Protein AF-A0A9W8NLD2-F1 (afdb_monomer)

InterPro domains:
  IPR036514 SGNH hydrolase superfamily [G3DSA:3.40.50.1110] (2-144)
  IPR037459 Rhamnogalacturonan acetylesterase RhgT-like [PTHR43695] (12-139)

Organism: NCBI:txid114810

pLDDT: mean 93.48, std 9.09, range [48.69, 98.75]

Solvent-accessible surface area (backbone atoms only — not comparable to full-atom values): 8832 Å² total; per-residue (Å²): 131,59,51,77,49,70,58,98,88,40,82,43,73,48,64,49,71,39,55,53,52,42,53,53,46,50,59,41,44,76,72,75,45,73,42,75,36,60,23,62,69,62,54,56,42,27,77,86,71,53,66,59,85,77,85,55,76,58,39,38,33,27,35,50,29,22,54,76,61,52,18,67,88,60,41,24,28,50,28,46,23,25,58,35,28,48,45,25,43,56,63,60,28,40,72,55,49,58,70,29,33,81,84,44,60,72,55,56,36,75,69,47,44,52,50,44,52,51,15,41,51,45,39,29,50,65,48,86,40,76,64,27,73,69,50,84,73,51,62,67,69,43,37,75,43,61,48,38,69,78,81,80,73,44,98,81,62,52,83

Nearest PDB structures (foldseek):
  1pp4-assembly2_B  TM=9.366E-01  e=3.241E-10  Aspergillus aculeatus
  3c1u-assembly1_A  TM=9.560E-01  e=1.187E-09  Aspergillus aculeatus
  4o8v-assembly2_B  TM=5.727E-01  e=4.075E-01  Pseudomonas putida KT2440
  4o8v-assembly1_A  TM=5.733E-01  e=4.865E-01  Pseudomonas putida KT2440

Structure (mmCIF, N/CA/C/O backbone):
data_AF-A0A9W8NLD2-F1
#
_entry.id   AF-A0A9W8NLD2-F1
#
loop_
_atom_site.group_PDB
_atom_site.id
_atom_site.type_symbol
_atom_site.label_atom_id
_atom_site.label_alt_id
_atom_site.label_comp_id
_atom_site.label_asym_id
_atom_site.label_entity_id
_atom_site.label_seq_id
_atom_site.pdbx_PDB_ins_code
_atom_site.Cartn_x
_atom_site.Cartn_y
_atom_site.Cartn_z
_atom_site.occupancy
_atom_site.B_iso_or_equiv
_atom_site.auth_seq_id
_atom_site.auth_comp_id
_atom_site.auth_asym_id
_atom_site.auth_atom_id
_atom_site.pdbx_PDB_model_num
ATOM 1 N N . MET A 1 1 ? 15.316 3.999 -19.038 1.00 55.09 1 MET A N 1
ATOM 2 C CA . MET A 1 1 ? 16.684 4.548 -18.967 1.00 55.09 1 MET A CA 1
ATOM 3 C C . MET A 1 1 ? 17.116 4.468 -17.512 1.00 55.09 1 MET A C 1
ATOM 5 O O . MET A 1 1 ? 16.317 4.847 -16.665 1.00 55.09 1 MET A O 1
ATOM 9 N N . GLY A 1 2 ? 18.265 3.858 -17.219 1.00 78.88 2 GLY A N 1
ATOM 10 C CA . GLY A 1 2 ? 18.813 3.767 -15.861 1.00 78.88 2 GLY A CA 1
ATOM 11 C C . GLY A 1 2 ? 19.951 4.764 -15.667 1.00 78.88 2 GLY A C 1
ATOM 12 O O . GLY A 1 2 ? 20.557 5.192 -16.650 1.00 78.88 2 GLY A O 1
ATOM 13 N N . ILE A 1 3 ? 20.233 5.122 -14.419 1.00 87.88 3 ILE A N 1
ATOM 14 C CA . ILE A 1 3 ? 21.411 5.910 -14.048 1.00 87.88 3 ILE A CA 1
ATOM 15 C C . ILE A 1 3 ? 22.557 4.930 -13.804 1.00 87.88 3 ILE A C 1
ATOM 17 O O . ILE A 1 3 ? 22.379 3.926 -13.116 1.00 87.88 3 ILE A O 1
ATOM 21 N N . ARG A 1 4 ? 23.724 5.206 -14.388 1.00 89.75 4 ARG A N 1
ATOM 22 C CA . ARG A 1 4 ? 24.947 4.444 -14.120 1.00 89.75 4 ARG A CA 1
ATOM 23 C C . ARG A 1 4 ? 25.685 5.084 -12.956 1.00 89.75 4 ARG A C 1
ATOM 25 O O . ARG A 1 4 ? 25.892 6.294 -12.969 1.00 89.75 4 ARG A O 1
ATOM 32 N N . LEU A 1 5 ? 26.079 4.277 -11.983 1.00 91.31 5 LEU A N 1
ATOM 33 C CA . LEU A 1 5 ? 26.861 4.706 -10.828 1.00 91.31 5 LEU A CA 1
ATOM 34 C C . LEU A 1 5 ? 27.841 3.609 -10.414 1.00 91.31 5 LEU A C 1
ATOM 36 O O . LEU A 1 5 ? 27.731 2.477 -10.876 1.00 91.31 5 LEU A O 1
ATOM 40 N N . THR A 1 6 ? 28.794 3.945 -9.551 1.00 92.75 6 THR A N 1
ATOM 41 C CA . THR A 1 6 ? 29.701 2.968 -8.940 1.00 92.75 6 THR A CA 1
ATOM 42 C C . THR A 1 6 ? 29.436 2.938 -7.441 1.00 92.75 6 THR A C 1
ATOM 44 O O . THR A 1 6 ? 29.581 3.965 -6.780 1.00 92.75 6 THR A O 1
ATOM 47 N N . TYR A 1 7 ? 29.060 1.779 -6.907 1.00 88.00 7 TYR A N 1
ATOM 48 C CA . TYR A 1 7 ? 28.842 1.555 -5.479 1.00 88.00 7 TYR A CA 1
ATOM 49 C C . TYR A 1 7 ? 29.859 0.527 -4.975 1.00 88.00 7 TYR A C 1
ATOM 51 O O . TYR A 1 7 ? 30.008 -0.538 -5.564 1.00 88.00 7 TYR A O 1
ATOM 59 N N . ASN A 1 8 ? 30.627 0.865 -3.932 1.00 89.88 8 ASN A N 1
ATOM 60 C CA . ASN A 1 8 ? 31.700 0.019 -3.383 1.00 89.88 8 ASN A CA 1
ATOM 61 C C . ASN A 1 8 ? 32.667 -0.560 -4.442 1.00 89.88 8 ASN A C 1
ATOM 63 O O . ASN A 1 8 ? 33.088 -1.711 -4.360 1.00 89.88 8 ASN A O 1
ATOM 67 N N . GLY A 1 9 ? 33.012 0.237 -5.458 1.00 91.75 9 GLY A N 1
ATOM 68 C CA . GLY A 1 9 ? 33.910 -0.176 -6.546 1.00 91.75 9 GLY A CA 1
ATOM 69 C C . GLY A 1 9 ? 33.260 -1.037 -7.637 1.00 91.75 9 GLY A C 1
ATOM 70 O O . GLY A 1 9 ? 33.930 -1.383 -8.606 1.00 91.75 9 GLY A O 1
ATOM 71 N N . VAL A 1 10 ? 31.964 -1.342 -7.528 1.00 92.06 10 VAL A N 1
ATOM 72 C CA . VAL A 1 10 ? 31.203 -2.116 -8.515 1.00 92.06 10 VAL A CA 1
ATOM 73 C C . VAL A 1 10 ? 30.330 -1.181 -9.347 1.00 92.06 10 VAL A C 1
ATOM 75 O O . VAL A 1 10 ? 29.617 -0.335 -8.809 1.00 92.06 10 VAL A O 1
ATOM 78 N N . ALA A 1 11 ? 30.393 -1.314 -10.673 1.00 94.25 11 ALA A N 1
ATOM 79 C CA . ALA A 1 11 ? 29.531 -0.561 -11.578 1.00 94.25 11 ALA A CA 1
ATOM 80 C C . ALA A 1 11 ? 28.093 -1.100 -11.525 1.00 94.25 11 ALA A C 1
ATOM 82 O O . ALA A 1 11 ? 27.852 -2.282 -11.765 1.00 94.25 11 ALA A O 1
ATOM 83 N N . GLU A 1 12 ? 27.133 -0.214 -11.280 1.00 92.88 12 GLU A N 1
ATOM 84 C CA . GLU A 1 12 ? 25.712 -0.524 -11.168 1.00 92.88 12 GLU A CA 1
ATOM 85 C C . GLU A 1 12 ? 24.876 0.325 -12.133 1.00 92.88 12 GLU A C 1
ATOM 87 O O . GLU A 1 12 ? 25.199 1.469 -12.462 1.00 92.88 12 GLU A O 1
ATOM 92 N N . THR A 1 13 ? 23.764 -0.245 -12.599 1.00 94.56 13 THR A N 1
ATOM 93 C CA . THR A 1 13 ? 22.724 0.496 -13.323 1.00 94.56 13 THR A CA 1
ATOM 94 C C . THR A 1 13 ? 21.452 0.495 -12.489 1.00 94.56 13 THR A C 1
ATOM 96 O O . THR A 1 13 ? 20.786 -0.533 -12.368 1.00 94.56 13 THR A O 1
ATOM 99 N N . VAL A 1 14 ? 21.098 1.660 -11.952 1.00 94.75 14 VAL A N 1
ATOM 100 C CA . VAL A 1 14 ? 19.893 1.847 -11.142 1.00 94.75 14 VAL A CA 1
ATOM 101 C C . VAL A 1 14 ? 18.737 2.294 -12.027 1.00 94.75 14 VAL A C 1
ATOM 103 O O . VAL A 1 14 ? 18.839 3.267 -12.779 1.00 94.75 14 VAL A O 1
ATOM 106 N N . LEU A 1 15 ? 17.626 1.564 -11.965 1.00 95.94 15 LEU A N 1
ATOM 107 C CA . LEU A 1 15 ? 16.407 1.868 -12.713 1.00 95.94 15 LEU A CA 1
ATOM 108 C C . LEU A 1 15 ? 15.432 2.709 -11.878 1.00 95.94 15 LEU A C 1
ATOM 110 O O . LEU A 1 15 ? 15.614 2.925 -10.683 1.00 95.94 15 LEU A O 1
ATOM 114 N N . THR A 1 16 ? 14.359 3.182 -12.511 1.00 96.06 16 THR A N 1
ATOM 115 C CA . THR A 1 16 ? 13.266 3.846 -11.791 1.00 96.06 16 THR A CA 1
ATOM 116 C C . THR A 1 16 ? 12.416 2.829 -11.027 1.00 96.06 16 THR A C 1
ATOM 118 O O . THR A 1 16 ? 12.339 1.658 -11.405 1.00 96.06 16 THR A O 1
ATOM 121 N N . TYR A 1 17 ? 11.706 3.284 -9.993 1.00 95.50 17 TYR A N 1
ATOM 122 C CA . TYR A 1 17 ? 10.792 2.435 -9.223 1.00 95.50 17 TYR A CA 1
ATOM 123 C C . TYR A 1 17 ? 9.760 1.704 -10.116 1.00 95.50 17 TYR A C 1
ATOM 125 O O . TYR A 1 17 ? 9.716 0.471 -10.065 1.00 95.50 17 TYR A O 1
ATOM 133 N N . PRO A 1 18 ? 9.019 2.380 -11.031 1.00 96.56 18 PRO A N 1
ATOM 134 C CA . PRO A 1 18 ? 8.135 1.673 -11.960 1.00 96.56 18 PRO A CA 1
ATOM 135 C C . PRO A 1 18 ? 8.861 0.676 -12.867 1.00 96.56 18 PRO A C 1
ATOM 137 O O . PRO A 1 18 ? 8.273 -0.320 -13.272 1.00 96.56 18 PRO A O 1
ATOM 140 N N . ALA A 1 19 ? 10.121 0.928 -13.242 1.00 97.44 19 ALA A N 1
ATOM 141 C CA . ALA A 1 19 ? 10.863 0.012 -14.104 1.00 97.44 19 ALA A CA 1
ATOM 142 C C . ALA A 1 19 ? 11.177 -1.309 -13.389 1.00 97.44 19 ALA A C 1
ATOM 144 O O . ALA A 1 19 ? 10.967 -2.367 -13.979 1.00 97.44 19 ALA A O 1
ATOM 145 N N . TYR A 1 20 ? 11.596 -1.264 -12.121 1.00 97.81 20 TYR A N 1
ATOM 146 C CA . TYR A 1 20 ? 11.793 -2.479 -11.326 1.00 97.81 20 TYR A CA 1
ATOM 147 C C . TYR A 1 20 ? 10.488 -3.261 -11.143 1.00 97.81 20 TYR A C 1
ATOM 149 O O . TYR A 1 20 ? 10.461 -4.461 -11.418 1.00 97.81 20 TYR A O 1
ATOM 157 N N . TYR A 1 21 ? 9.393 -2.579 -10.791 1.00 97.75 21 TYR A N 1
ATOM 158 C CA . TYR A 1 21 ? 8.072 -3.202 -10.643 1.00 97.75 21 TYR A CA 1
ATOM 159 C C . TYR A 1 21 ? 7.615 -3.869 -11.944 1.00 97.75 21 TYR A C 1
ATOM 161 O O . TYR A 1 21 ? 7.214 -5.033 -11.946 1.00 97.75 21 TYR A O 1
ATOM 169 N N . LYS A 1 22 ? 7.747 -3.172 -13.081 1.00 98.12 22 LYS A N 1
ATOM 170 C CA . LYS A 1 22 ? 7.365 -3.718 -14.388 1.00 98.12 22 LYS A CA 1
ATOM 171 C C . LYS A 1 22 ? 8.229 -4.892 -14.827 1.00 98.12 22 LYS A C 1
ATOM 173 O O . LYS A 1 22 ? 7.701 -5.828 -15.422 1.00 98.12 22 LYS A O 1
ATOM 178 N N . ASN A 1 23 ? 9.531 -4.866 -14.553 1.00 98.31 23 ASN A N 1
ATOM 179 C CA . ASN A 1 23 ? 10.422 -5.973 -14.897 1.00 98.31 23 ASN A CA 1
ATOM 180 C C . ASN A 1 23 ? 10.080 -7.231 -14.090 1.00 98.31 23 ASN A C 1
ATOM 182 O O . ASN A 1 23 ? 9.950 -8.307 -14.673 1.00 98.31 23 ASN A O 1
ATOM 186 N N . ALA A 1 24 ? 9.866 -7.087 -12.779 1.00 98.25 24 ALA A N 1
ATOM 187 C CA . ALA A 1 24 ? 9.445 -8.191 -11.922 1.00 98.25 24 ALA A CA 1
ATOM 188 C C . ALA A 1 24 ? 8.074 -8.739 -12.349 1.00 98.25 24 ALA A C 1
ATOM 190 O O . ALA A 1 24 ? 7.928 -9.941 -12.561 1.00 98.25 24 ALA A O 1
ATOM 191 N N . ALA A 1 25 ? 7.088 -7.864 -12.570 1.00 98.06 25 ALA A N 1
ATOM 192 C CA . ALA A 1 25 ? 5.758 -8.275 -13.004 1.00 98.06 25 ALA A CA 1
ATOM 193 C C . ALA A 1 25 ? 5.798 -9.050 -14.330 1.00 98.06 25 ALA A C 1
ATOM 195 O O . ALA A 1 25 ? 5.207 -10.119 -14.423 1.00 98.06 25 ALA A O 1
ATOM 196 N N . LYS A 1 26 ? 6.552 -8.580 -15.333 1.00 98.38 26 LYS A N 1
ATOM 197 C CA . LYS A 1 26 ? 6.724 -9.296 -16.610 1.00 98.38 26 LYS A CA 1
ATOM 198 C C . LYS A 1 26 ? 7.350 -10.680 -16.433 1.00 98.38 26 LYS A C 1
ATOM 200 O O . LYS A 1 26 ? 6.909 -11.621 -17.086 1.00 98.38 26 LYS A O 1
ATOM 205 N N . LEU A 1 27 ? 8.344 -10.814 -15.550 1.00 98.31 27 LEU A N 1
ATOM 206 C CA . LEU A 1 27 ? 8.971 -12.105 -15.246 1.00 98.31 27 LEU A CA 1
ATOM 207 C C . LEU A 1 27 ? 7.956 -13.105 -14.674 1.00 98.31 27 LEU A C 1
ATOM 209 O O . LEU A 1 27 ? 7.961 -14.275 -15.052 1.00 98.31 27 LEU A O 1
ATOM 213 N N . PHE A 1 28 ? 7.087 -12.644 -13.778 1.00 98.25 28 PHE A N 1
ATOM 214 C CA . PHE A 1 28 ? 6.041 -13.461 -13.171 1.00 98.25 28 PHE A CA 1
ATOM 215 C C . PHE A 1 28 ? 4.911 -13.783 -14.162 1.00 98.25 28 PHE A C 1
ATOM 217 O O . PHE A 1 28 ? 4.551 -14.947 -14.321 1.00 98.25 28 PHE A O 1
ATOM 224 N N . LEU A 1 29 ? 4.427 -12.798 -14.919 1.00 97.50 29 LEU A N 1
ATOM 225 C CA . LEU A 1 29 ? 3.413 -13.003 -15.960 1.00 97.50 29 LEU A CA 1
ATOM 226 C C . LEU A 1 29 ? 3.863 -14.026 -17.013 1.00 97.50 29 LEU A C 1
ATOM 228 O O . LEU A 1 29 ? 3.074 -14.875 -17.417 1.00 97.50 29 LEU A O 1
ATOM 232 N N . ALA A 1 30 ? 5.142 -14.016 -17.405 1.00 98.00 30 ALA A N 1
ATOM 233 C CA . ALA A 1 30 ? 5.706 -15.002 -18.333 1.00 98.00 30 ALA A CA 1
ATOM 234 C C . ALA A 1 30 ? 5.673 -16.447 -17.792 1.00 98.00 30 ALA A C 1
ATOM 236 O O . ALA A 1 30 ? 5.774 -17.397 -18.564 1.00 98.00 30 ALA A O 1
ATOM 237 N N . LYS A 1 31 ? 5.515 -16.624 -16.474 1.00 98.12 31 LYS A N 1
ATOM 238 C CA . LYS A 1 31 ? 5.317 -17.921 -15.807 1.00 98.12 31 LYS A CA 1
ATOM 239 C C . LYS A 1 31 ? 3.835 -18.266 -15.604 1.00 98.12 31 LYS A C 1
ATOM 241 O O . LYS A 1 31 ? 3.532 -19.246 -14.932 1.00 98.12 31 LYS A O 1
ATOM 246 N N . GLY A 1 32 ? 2.916 -17.468 -16.150 1.00 96.50 32 GLY A N 1
ATOM 247 C CA . GLY A 1 32 ? 1.473 -17.691 -16.063 1.00 96.50 32 GLY A CA 1
ATOM 248 C C . GLY A 1 32 ? 0.840 -17.294 -14.727 1.00 96.50 32 GLY A C 1
ATOM 249 O O . GLY A 1 32 ? -0.309 -17.655 -14.479 1.00 96.50 32 GLY A O 1
ATOM 250 N N . VAL A 1 33 ? 1.551 -16.563 -13.858 1.00 96.19 33 VAL A N 1
ATOM 251 C CA . VAL A 1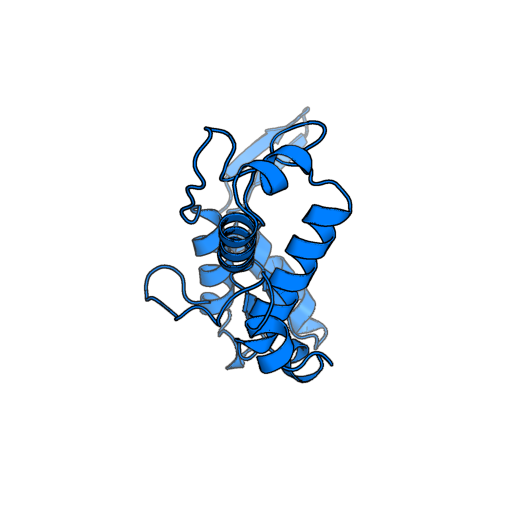 33 ? 0.985 -16.095 -12.584 1.00 96.19 33 VAL A CA 1
ATOM 252 C C . VAL A 1 33 ? 0.402 -14.689 -12.711 1.00 96.19 33 VAL A C 1
ATOM 254 O O . VAL A 1 33 ? 0.880 -13.867 -13.489 1.00 96.19 33 VAL A O 1
ATOM 257 N N . LYS A 1 34 ? -0.620 -14.401 -11.905 1.00 95.81 34 LYS A N 1
ATOM 258 C CA . LYS A 1 34 ? -1.172 -13.052 -11.729 1.00 95.81 34 LYS A CA 1
ATOM 259 C C . LYS A 1 34 ? -0.316 -12.263 -10.737 1.00 95.81 34 LYS A C 1
ATOM 261 O O . LYS A 1 34 ? 0.248 -12.849 -9.816 1.00 95.81 34 LYS A O 1
ATOM 266 N N . VAL A 1 35 ? -0.242 -10.944 -10.900 1.00 97.44 35 VAL A N 1
ATOM 267 C CA . VAL A 1 35 ? 0.633 -10.074 -10.097 1.00 97.44 35 VAL A CA 1
ATOM 268 C C . VAL A 1 35 ? -0.186 -9.004 -9.389 1.00 97.44 35 VAL A C 1
ATOM 270 O O . VAL A 1 35 ? -1.028 -8.364 -10.009 1.00 97.44 35 VAL A O 1
ATOM 273 N N . ILE A 1 36 ? 0.084 -8.779 -8.104 1.00 97.25 36 ILE A N 1
ATOM 274 C CA . ILE A 1 36 ? -0.458 -7.655 -7.334 1.00 97.25 36 ILE A CA 1
ATOM 275 C C . ILE A 1 36 ? 0.701 -6.721 -6.991 1.00 97.25 36 ILE A C 1
ATOM 277 O O . ILE A 1 36 ? 1.674 -7.141 -6.368 1.00 97.25 36 ILE A O 1
ATOM 281 N N . LEU A 1 37 ? 0.599 -5.461 -7.406 1.00 96.88 37 LEU A N 1
ATOM 282 C CA . LEU A 1 37 ? 1.529 -4.394 -7.056 1.00 96.88 37 LEU A CA 1
ATOM 283 C C . LEU A 1 37 ? 0.906 -3.577 -5.926 1.00 96.88 37 LEU A C 1
ATOM 285 O O . LEU A 1 37 ? 0.006 -2.774 -6.161 1.00 96.88 37 LEU A O 1
ATOM 289 N N . SER A 1 38 ? 1.360 -3.816 -4.702 1.00 96.31 38 SER A N 1
ATOM 290 C CA . SER A 1 38 ? 0.864 -3.121 -3.514 1.00 96.31 38 SER A CA 1
ATOM 291 C C . SER A 1 38 ? 1.619 -1.814 -3.295 1.00 96.31 38 SER A C 1
ATOM 293 O O . SER A 1 38 ? 2.846 -1.794 -3.409 1.00 96.31 38 SER A O 1
ATOM 295 N N . SER A 1 39 ? 0.912 -0.743 -2.933 1.00 94.44 39 SER A N 1
ATOM 296 C CA . SER A 1 39 ? 1.556 0.417 -2.304 1.00 94.44 39 SER A CA 1
ATOM 297 C C . SER A 1 39 ? 2.225 0.014 -0.987 1.00 94.44 39 SER A C 1
ATOM 299 O O . SER A 1 39 ? 1.827 -0.968 -0.357 1.00 94.44 39 SER A O 1
ATOM 301 N N . ALA A 1 40 ? 3.238 0.769 -0.562 1.00 95.62 40 ALA A N 1
ATOM 302 C CA . ALA A 1 40 ? 3.841 0.580 0.754 1.00 95.62 40 ALA A CA 1
ATOM 303 C C . ALA A 1 40 ? 2.873 1.029 1.862 1.00 95.62 40 ALA A C 1
ATOM 305 O O . ALA A 1 40 ? 2.062 1.932 1.658 1.00 95.62 40 ALA A O 1
ATOM 306 N N . THR A 1 41 ? 2.973 0.420 3.041 1.00 97.31 41 THR A N 1
ATOM 307 C CA . THR A 1 41 ? 2.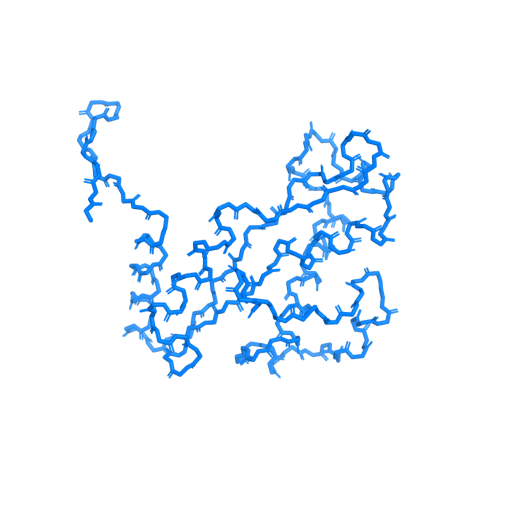291 0.917 4.242 1.00 97.31 41 THR A CA 1
ATOM 308 C C . THR A 1 41 ? 2.892 2.256 4.675 1.00 97.31 41 THR A C 1
ATOM 310 O O . THR A 1 41 ? 4.079 2.496 4.431 1.00 97.31 41 THR A O 1
ATOM 313 N N . PRO A 1 42 ? 2.116 3.133 5.329 1.00 96.88 42 PRO A N 1
ATOM 314 C CA . PRO A 1 42 ? 2.651 4.372 5.860 1.00 96.88 42 PRO A CA 1
ATOM 315 C C . PRO A 1 42 ? 3.558 4.119 7.070 1.00 96.88 42 PRO A C 1
ATOM 317 O O . PRO A 1 42 ? 3.438 3.108 7.766 1.00 96.88 42 PRO A O 1
ATOM 320 N N . ASN A 1 43 ? 4.420 5.096 7.345 1.00 98.12 43 ASN A N 1
ATOM 321 C CA . ASN A 1 43 ? 4.988 5.288 8.678 1.00 98.12 43 ASN A CA 1
ATOM 322 C C . ASN A 1 43 ? 3.873 5.663 9.672 1.00 98.12 43 ASN A C 1
ATOM 324 O O . ASN A 1 43 ? 2.705 5.800 9.301 1.00 98.12 43 ASN A O 1
ATOM 328 N N . ASN A 1 44 ? 4.232 5.881 10.933 1.00 98.56 44 ASN A N 1
ATOM 329 C CA . ASN A 1 44 ? 3.315 6.374 11.948 1.00 98.56 44 ASN A CA 1
ATOM 330 C C . ASN A 1 44 ? 2.697 7.728 11.548 1.00 98.56 44 ASN A C 1
ATOM 332 O O . ASN A 1 44 ? 3.312 8.783 11.698 1.00 98.56 44 ASN A O 1
ATOM 336 N N . ILE A 1 45 ? 1.445 7.704 11.088 1.00 98.38 45 ILE A N 1
ATOM 337 C CA . ILE A 1 45 ? 0.731 8.910 10.648 1.00 98.38 45 ILE A CA 1
ATOM 338 C C . ILE A 1 45 ? 0.318 9.817 11.813 1.00 98.38 45 ILE A C 1
ATOM 340 O O . ILE A 1 45 ? -0.108 10.942 11.575 1.00 98.38 45 ILE A O 1
ATOM 344 N N . CYS A 1 46 ? 0.409 9.329 13.054 1.00 98.31 46 CYS A N 1
ATOM 345 C CA . CYS A 1 46 ? -0.013 10.014 14.274 1.00 98.31 46 CYS A CA 1
ATOM 346 C C . CYS A 1 46 ? 1.181 10.483 15.136 1.00 98.31 46 CYS A C 1
ATOM 348 O O . CYS A 1 46 ? 0.985 10.915 16.277 1.00 98.31 46 CYS A O 1
ATOM 350 N N . GLU A 1 47 ? 2.408 10.425 14.596 1.00 97.19 47 GLU A N 1
ATOM 351 C CA . GLU A 1 47 ? 3.670 10.733 15.293 1.00 97.19 47 GLU A CA 1
ATOM 352 C C . GLU A 1 47 ? 3.682 12.139 15.921 1.00 97.19 47 GLU A C 1
ATOM 354 O O . GLU A 1 47 ? 4.239 12.344 16.996 1.00 97.19 47 GLU A O 1
ATOM 359 N N . THR A 1 48 ? 3.006 13.106 15.297 1.00 96.44 48 THR A N 1
ATOM 360 C CA . THR A 1 48 ? 2.950 14.506 15.752 1.00 96.44 48 THR A CA 1
ATOM 361 C C . THR A 1 48 ? 1.816 14.795 16.743 1.00 96.44 48 THR A C 1
ATOM 363 O O . THR A 1 48 ? 1.593 15.948 17.108 1.00 96.44 48 THR A O 1
ATOM 366 N N . GLY A 1 49 ? 1.083 13.768 17.185 1.00 94.56 49 GLY A N 1
ATOM 367 C CA . GLY A 1 49 ? -0.062 13.888 18.095 1.00 94.56 49 GLY A CA 1
ATOM 368 C C . GLY A 1 49 ? -1.424 13.955 17.392 1.00 94.56 49 GLY A C 1
ATOM 369 O O . GLY A 1 49 ? -2.457 13.735 18.025 1.00 94.56 49 GLY A O 1
ATOM 370 N N . THR A 1 50 ? -1.443 14.169 16.077 1.00 96.00 50 THR A N 1
ATOM 371 C CA . THR A 1 50 ? -2.641 14.096 15.226 1.00 96.00 50 THR A CA 1
ATOM 372 C C . THR A 1 50 ? -2.378 13.193 14.034 1.00 96.00 50 THR A C 1
ATOM 374 O O . THR A 1 50 ? -1.314 13.293 13.429 1.00 96.00 50 THR A O 1
ATOM 377 N N . CYS A 1 51 ? -3.345 12.355 13.665 1.00 97.19 51 CYS A N 1
ATOM 378 C CA . CYS A 1 51 ? -3.201 11.464 12.520 1.00 97.19 51 CYS A CA 1
ATOM 379 C C . CYS A 1 51 ? -3.387 12.233 11.202 1.00 97.19 51 CYS A C 1
ATOM 381 O O . CYS A 1 51 ? -4.457 12.787 10.950 1.00 97.19 51 CYS A O 1
ATOM 383 N N . GLY A 1 52 ? -2.350 12.267 10.366 1.00 95.62 52 GLY A N 1
ATOM 384 C CA . GLY A 1 52 ? -2.366 12.917 9.059 1.00 95.62 52 GLY A CA 1
ATOM 385 C C . GLY A 1 52 ? -1.639 12.077 8.019 1.00 95.62 52 GLY A C 1
ATOM 386 O O . GLY A 1 52 ? -0.495 11.678 8.221 1.00 95.62 52 GLY A O 1
ATOM 387 N N . TRP A 1 53 ? -2.294 11.822 6.888 1.00 94.44 53 TRP A N 1
ATOM 388 C CA . TRP A 1 53 ? -1.720 11.019 5.817 1.00 94.44 53 TRP A CA 1
ATOM 389 C C . TRP A 1 53 ? -1.994 11.621 4.444 1.00 94.44 53 TRP A C 1
ATOM 391 O O . TRP A 1 53 ? -3.065 12.166 4.182 1.00 94.44 53 TRP A O 1
ATOM 401 N N . GLY A 1 54 ? -1.011 11.476 3.563 1.00 90.06 54 GLY A N 1
ATOM 402 C CA . GLY A 1 54 ? -1.150 11.690 2.135 1.00 90.06 54 GLY A CA 1
ATOM 403 C C . GLY A 1 54 ? -0.272 10.689 1.389 1.00 90.06 54 GLY A C 1
ATOM 404 O O . GLY A 1 54 ? 0.759 10.263 1.923 1.00 90.06 54 GLY A O 1
ATOM 405 N N . PRO A 1 55 ? -0.653 10.307 0.163 1.00 89.31 55 PRO A N 1
ATOM 406 C CA . PRO A 1 55 ? 0.106 9.331 -0.592 1.00 89.31 55 PRO A CA 1
ATOM 407 C C . PRO A 1 55 ? 1.488 9.867 -0.962 1.00 89.31 55 PRO A C 1
ATOM 409 O O . PRO A 1 55 ? 1.669 11.037 -1.311 1.00 89.31 55 PRO A O 1
ATOM 412 N N . SER A 1 56 ? 2.475 8.979 -0.944 1.00 91.00 56 SER A N 1
ATOM 413 C CA . SER A 1 56 ? 3.802 9.278 -1.457 1.00 91.00 56 SER A CA 1
ATOM 414 C C . SER A 1 56 ? 3.828 9.172 -2.985 1.00 91.00 56 SER A C 1
ATOM 416 O O . SER A 1 56 ? 2.954 8.590 -3.631 1.00 91.00 56 SER A O 1
ATOM 418 N N . ARG A 1 57 ? 4.919 9.643 -3.598 1.00 94.19 57 ARG A N 1
ATOM 419 C CA . ARG A 1 57 ? 5.179 9.380 -5.025 1.00 94.19 57 ARG A CA 1
ATOM 420 C C . ARG A 1 57 ? 5.230 7.882 -5.362 1.00 94.19 57 ARG A C 1
ATOM 422 O O . ARG A 1 57 ? 5.025 7.517 -6.515 1.00 94.19 57 ARG A O 1
ATOM 429 N N . PHE A 1 58 ? 5.546 7.023 -4.389 1.00 94.75 58 PHE A N 1
ATOM 430 C CA . PHE A 1 58 ? 5.693 5.587 -4.611 1.00 94.75 58 PHE A CA 1
ATOM 431 C C . PHE A 1 58 ? 4.347 4.868 -4.681 1.00 94.75 58 PHE A C 1
ATOM 433 O O . PHE A 1 58 ? 4.238 3.909 -5.440 1.00 94.75 58 PHE A O 1
ATOM 440 N N . ASP A 1 59 ? 3.319 5.382 -4.001 1.00 92.06 59 ASP A N 1
ATOM 441 C CA . ASP A 1 59 ? 1.936 4.924 -4.158 1.00 92.06 59 ASP A CA 1
ATOM 442 C C . ASP A 1 59 ? 1.485 5.105 -5.612 1.00 92.06 59 ASP A C 1
ATOM 444 O O . ASP A 1 59 ? 1.099 4.150 -6.288 1.00 92.06 59 ASP A O 1
ATOM 448 N N . TYR A 1 60 ? 1.681 6.316 -6.148 1.00 92.44 60 TYR A N 1
ATOM 449 C CA . TYR A 1 60 ? 1.415 6.607 -7.556 1.00 92.44 60 TYR A CA 1
ATOM 450 C C . TYR A 1 60 ? 2.232 5.712 -8.497 1.00 92.44 60 TYR A C 1
ATOM 452 O O . TYR A 1 60 ? 1.719 5.220 -9.499 1.00 92.44 60 TYR A O 1
ATOM 460 N N . TYR A 1 61 ? 3.512 5.475 -8.203 1.00 95.62 61 TYR A N 1
ATOM 461 C CA . TYR A 1 61 ? 4.367 4.652 -9.059 1.00 95.62 61 TYR A CA 1
ATOM 462 C C . TYR A 1 61 ? 4.000 3.165 -9.068 1.00 95.62 61 TYR A C 1
ATOM 464 O O . TYR A 1 61 ? 4.158 2.529 -10.116 1.00 95.62 61 TYR A O 1
ATOM 472 N N . ALA A 1 62 ? 3.509 2.615 -7.956 1.00 95.19 62 ALA A N 1
ATOM 473 C CA . ALA A 1 62 ? 2.996 1.248 -7.900 1.00 95.19 62 ALA A CA 1
ATOM 474 C C . ALA A 1 62 ? 1.746 1.102 -8.781 1.00 95.19 62 ALA A C 1
ATOM 476 O O . ALA A 1 62 ? 1.699 0.215 -9.640 1.00 95.19 62 ALA A O 1
ATOM 477 N N . TRP A 1 63 ? 0.792 2.030 -8.649 1.00 93.44 63 TRP A N 1
ATOM 478 C CA . TRP A 1 63 ? -0.387 2.091 -9.514 1.00 93.44 63 TRP A CA 1
ATOM 479 C C . TRP A 1 63 ? -0.010 2.267 -10.994 1.00 93.44 63 TRP A C 1
ATOM 481 O O . TRP A 1 63 ? -0.456 1.5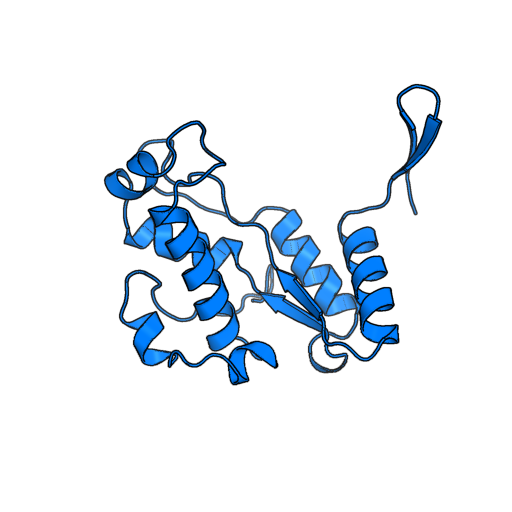09 -11.860 1.00 93.44 63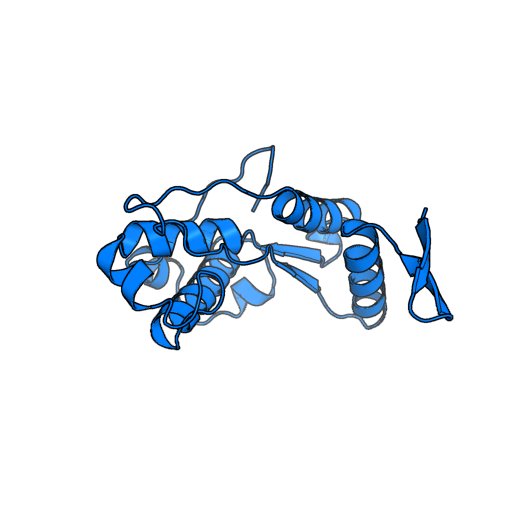 TRP A O 1
ATOM 491 N N . LEU A 1 64 ? 0.864 3.233 -11.297 1.00 94.50 64 LEU A N 1
ATOM 492 C CA . LEU A 1 64 ? 1.290 3.545 -12.661 1.00 94.50 64 LEU A CA 1
ATOM 493 C C . LEU A 1 64 ? 1.919 2.323 -13.337 1.00 94.50 64 LEU A C 1
ATOM 495 O O . LEU A 1 64 ? 1.677 2.073 -14.518 1.00 94.50 64 LEU A O 1
ATOM 499 N N . ALA A 1 65 ? 2.722 1.552 -12.600 1.00 96.88 65 ALA A N 1
ATOM 500 C CA . ALA A 1 65 ? 3.307 0.321 -13.108 1.00 96.88 65 ALA A CA 1
ATOM 501 C C . ALA A 1 65 ? 2.230 -0.711 -13.477 1.00 96.88 65 ALA A C 1
ATOM 503 O O . ALA A 1 65 ? 2.321 -1.294 -14.557 1.00 96.88 65 ALA A O 1
ATOM 504 N N . ALA A 1 66 ? 1.207 -0.899 -12.636 1.00 95.44 66 ALA A N 1
ATOM 505 C CA . ALA A 1 66 ? 0.098 -1.813 -12.920 1.00 95.44 66 ALA A CA 1
ATOM 506 C C . ALA A 1 66 ? -0.691 -1.368 -14.160 1.00 95.44 66 ALA A C 1
ATOM 508 O O . ALA A 1 66 ? -0.905 -2.159 -15.082 1.00 95.44 66 ALA A O 1
ATOM 509 N N . SER A 1 67 ? -1.042 -0.081 -14.220 1.00 93.88 67 SER A N 1
ATOM 510 C CA . SER A 1 67 ? -1.758 0.534 -15.342 1.00 93.88 67 SER A CA 1
ATOM 511 C C . SER A 1 67 ? -1.004 0.358 -16.667 1.00 93.88 67 SER A C 1
ATOM 513 O O . SER A 1 67 ? -1.546 -0.164 -17.641 1.00 93.88 67 SER A O 1
ATOM 515 N N . GLN A 1 68 ? 0.296 0.670 -16.693 1.00 96.06 68 GLN A N 1
ATOM 516 C CA . GLN A 1 68 ? 1.131 0.551 -17.896 1.00 96.06 68 GLN A CA 1
ATOM 517 C C . GLN A 1 68 ? 1.391 -0.893 -18.352 1.00 96.06 68 GLN A C 1
ATOM 519 O O . GLN A 1 68 ? 1.885 -1.097 -19.461 1.00 96.06 68 GLN A O 1
ATOM 524 N N . LEU A 1 69 ? 1.107 -1.892 -17.514 1.00 97.00 69 LEU A N 1
ATOM 525 C CA . LEU A 1 69 ? 1.182 -3.308 -17.882 1.00 97.00 69 LEU A CA 1
ATOM 526 C C . LEU A 1 69 ? -0.139 -3.857 -18.433 1.00 97.00 69 LEU A C 1
ATOM 528 O O . LEU A 1 69 ? -0.204 -5.042 -18.740 1.00 97.00 69 LEU A O 1
ATOM 532 N N . GLY A 1 70 ? -1.169 -3.018 -18.577 1.00 94.88 70 GLY A N 1
ATOM 533 C CA . GLY A 1 70 ? -2.494 -3.424 -19.049 1.00 94.88 70 GLY A CA 1
ATOM 534 C C . GLY A 1 70 ? -3.479 -3.753 -17.925 1.00 94.88 70 GLY A C 1
ATOM 535 O O . GLY A 1 70 ? -4.584 -4.215 -18.206 1.00 94.88 70 GLY A O 1
ATOM 536 N N . GLY A 1 71 ? -3.099 -3.508 -16.665 1.00 93.62 71 GLY A N 1
ATOM 537 C CA . GLY A 1 71 ? -3.978 -3.642 -15.508 1.00 93.62 71 GLY A CA 1
ATOM 538 C C . GLY A 1 71 ? -4.644 -5.015 -15.405 1.00 93.62 71 GLY A C 1
ATOM 539 O O . GLY A 1 71 ? -4.055 -6.053 -15.729 1.00 93.62 71 GLY A O 1
ATOM 540 N N . THR A 1 72 ? -5.893 -5.023 -14.943 1.00 91.88 72 THR A N 1
ATOM 541 C CA . THR A 1 72 ? -6.625 -6.255 -14.620 1.00 91.88 72 THR A CA 1
ATOM 542 C C . THR A 1 72 ? -6.829 -7.166 -15.830 1.00 91.88 72 THR A C 1
ATOM 544 O O . THR A 1 72 ? -6.789 -8.387 -15.674 1.00 91.88 72 THR A O 1
ATOM 547 N N . ALA A 1 73 ? -6.959 -6.598 -17.035 1.00 92.75 73 ALA A N 1
ATOM 548 C CA . ALA A 1 73 ? -7.058 -7.348 -18.288 1.00 92.75 73 ALA A CA 1
ATOM 549 C C . ALA 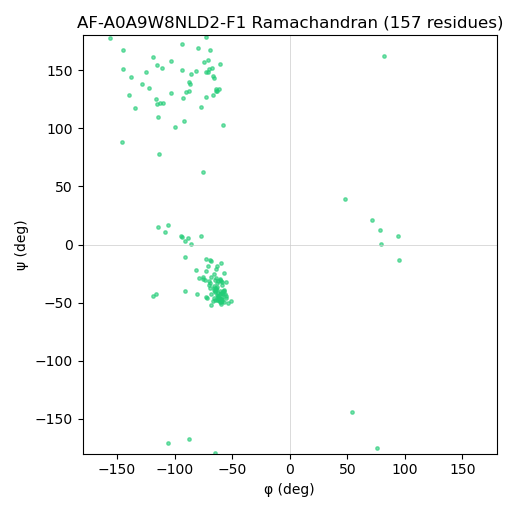A 1 73 ? -5.782 -8.151 -18.598 1.00 92.75 73 ALA A C 1
ATOM 551 O O . ALA A 1 73 ? -5.855 -9.213 -19.211 1.00 92.75 73 ALA A O 1
ATOM 552 N N . ALA A 1 74 ? -4.624 -7.680 -18.130 1.00 95.25 74 ALA A N 1
ATOM 553 C CA . ALA A 1 74 ? -3.340 -8.367 -18.246 1.00 95.25 74 ALA A CA 1
ATOM 554 C C . ALA A 1 74 ? -2.987 -9.217 -17.010 1.00 95.25 74 ALA A C 1
ATOM 556 O O . ALA A 1 74 ? -1.870 -9.718 -16.905 1.00 95.25 74 ALA A O 1
ATOM 557 N N . GLY A 1 75 ? -3.907 -9.372 -16.048 1.00 94.88 75 GLY A N 1
ATOM 558 C CA . GLY A 1 75 ? -3.641 -10.091 -14.799 1.00 94.88 75 GLY A CA 1
ATOM 559 C C . GLY A 1 75 ? -2.716 -9.342 -13.833 1.00 94.88 75 GLY A C 1
ATOM 560 O O . GLY A 1 75 ? -2.115 -9.976 -12.961 1.00 94.88 75 GLY A O 1
ATOM 561 N N . VAL A 1 76 ? -2.602 -8.018 -13.982 1.00 96.69 76 VAL A N 1
ATOM 562 C CA . VAL A 1 76 ? -1.839 -7.141 -13.088 1.00 96.69 76 VAL A CA 1
ATOM 563 C C . VAL A 1 76 ? -2.794 -6.260 -12.298 1.00 96.69 76 VAL A C 1
ATOM 565 O O . VAL A 1 76 ? -3.577 -5.499 -12.853 1.00 96.69 76 VAL A O 1
ATOM 568 N N . TYR A 1 77 ? -2.721 -6.346 -10.983 1.00 94.88 77 TYR A N 1
ATOM 569 C CA . TYR A 1 77 ? -3.609 -5.636 -10.077 1.00 94.88 77 TYR A CA 1
ATOM 570 C C . TYR A 1 77 ? -2.816 -4.638 -9.248 1.00 94.88 77 TYR A C 1
ATOM 572 O O . TYR A 1 77 ? -1.621 -4.828 -9.009 1.00 94.88 77 TYR A O 1
ATOM 580 N N . HIS A 1 78 ? -3.495 -3.599 -8.786 1.00 94.06 78 HIS A N 1
ATOM 581 C CA . HIS A 1 78 ? -2.988 -2.700 -7.766 1.00 94.06 78 HIS A CA 1
ATOM 582 C C . HIS A 1 78 ? -3.795 -2.891 -6.479 1.00 94.06 78 HIS A C 1
ATOM 584 O O . HIS A 1 78 ? -4.937 -3.347 -6.523 1.00 94.06 78 HIS A O 1
ATOM 590 N N . VAL A 1 79 ? -3.156 -2.623 -5.344 1.00 95.12 79 VAL A N 1
ATOM 591 C CA . VAL A 1 79 ? -3.822 -2.455 -4.052 1.00 95.12 79 VAL A CA 1
ATOM 592 C C . VAL A 1 79 ? -3.213 -1.215 -3.412 1.00 95.12 79 VAL A C 1
ATOM 594 O O . VAL A 1 79 ? -2.016 -1.220 -3.103 1.00 95.12 79 VAL A O 1
ATOM 597 N N . ALA A 1 80 ? -4.020 -0.177 -3.174 1.00 94.12 80 ALA A N 1
ATOM 598 C CA . ALA A 1 80 ? -3.589 1.020 -2.444 1.00 94.12 80 ALA A CA 1
ATOM 599 C C . ALA A 1 80 ? -3.488 0.740 -0.932 1.00 94.12 80 ALA A C 1
ATOM 601 O O . ALA A 1 80 ? -4.209 1.296 -0.105 1.00 94.12 80 ALA A O 1
ATOM 602 N N . HIS A 1 81 ? -2.600 -0.183 -0.558 1.00 96.38 81 HIS A N 1
ATOM 603 C CA . HIS A 1 81 ? -2.426 -0.649 0.818 1.00 96.38 81 HIS A CA 1
ATOM 604 C C . HIS A 1 81 ? -2.059 0.491 1.768 1.00 96.38 81 HIS A C 1
ATOM 606 O O . HIS A 1 81 ? -2.558 0.509 2.887 1.00 96.38 81 HIS A O 1
ATOM 612 N N . GLY A 1 82 ? -1.283 1.476 1.306 1.00 95.56 82 GLY A N 1
ATOM 613 C CA . GLY A 1 82 ? -0.962 2.678 2.075 1.00 95.56 82 GLY A CA 1
ATOM 614 C C . GLY A 1 82 ? -2.198 3.449 2.547 1.00 95.56 82 GLY A C 1
ATOM 615 O O . GLY A 1 82 ? -2.274 3.830 3.712 1.00 95.56 82 GLY A O 1
ATOM 616 N N . GLU A 1 83 ? -3.199 3.604 1.678 1.00 95.31 83 GLU A N 1
ATOM 617 C CA . GLU A 1 83 ? -4.425 4.351 1.976 1.00 95.31 83 GLU A CA 1
ATOM 618 C C . GLU A 1 83 ? -5.343 3.585 2.940 1.00 95.31 83 GLU A C 1
ATOM 620 O O . GLU A 1 83 ? -5.793 4.137 3.944 1.00 95.31 83 GLU A O 1
ATOM 625 N N . TYR A 1 84 ? -5.546 2.281 2.716 1.00 97.25 84 TYR A N 1
ATOM 626 C CA . TYR A 1 84 ? -6.300 1.441 3.658 1.00 97.25 84 TYR A CA 1
ATOM 627 C C . TYR A 1 84 ? -5.609 1.322 5.023 1.00 97.25 84 TYR A C 1
ATOM 629 O O . TYR A 1 84 ? -6.273 1.321 6.059 1.00 97.25 84 TYR A O 1
ATOM 637 N N . ALA A 1 85 ? -4.277 1.246 5.039 1.00 97.88 85 ALA A N 1
ATOM 638 C CA . ALA A 1 85 ? -3.494 1.239 6.268 1.00 97.88 85 ALA A CA 1
ATOM 639 C C . ALA A 1 85 ? -3.618 2.569 7.030 1.00 97.88 85 ALA A C 1
ATOM 641 O O . ALA A 1 85 ? -3.786 2.575 8.249 1.00 97.88 85 ALA A O 1
ATOM 642 N N . ALA A 1 86 ? -3.598 3.699 6.322 1.00 97.44 86 ALA A N 1
ATOM 643 C CA . ALA A 1 86 ? -3.841 4.999 6.931 1.00 97.44 86 ALA A CA 1
ATOM 644 C C . ALA A 1 86 ? -5.268 5.108 7.495 1.00 97.44 86 ALA A C 1
ATOM 646 O O . ALA A 1 86 ? -5.456 5.641 8.588 1.00 97.44 86 ALA A O 1
ATOM 647 N N . GLN A 1 87 ? -6.268 4.549 6.804 1.00 97.69 87 GLN A N 1
ATOM 648 C CA . GLN A 1 87 ? -7.649 4.508 7.289 1.00 97.69 87 GLN A CA 1
ATOM 649 C C . GLN A 1 87 ? -7.771 3.748 8.616 1.00 97.69 87 GLN A C 1
ATOM 651 O O . GLN A 1 87 ? -8.348 4.282 9.565 1.00 97.69 87 GLN A O 1
ATOM 656 N N . VAL A 1 88 ? -7.202 2.538 8.726 1.00 98.50 88 VAL A N 1
ATOM 657 C CA . VAL A 1 88 ? -7.259 1.798 9.998 1.00 98.50 88 VAL A CA 1
ATOM 658 C C . VAL A 1 88 ? -6.507 2.533 11.109 1.00 98.50 88 VAL A C 1
ATOM 660 O O . VAL A 1 88 ? -7.005 2.586 12.228 1.00 98.50 88 VAL A O 1
ATOM 663 N N . MET A 1 89 ? -5.357 3.157 10.822 1.00 98.62 89 MET A N 1
ATOM 664 C CA . MET A 1 89 ? -4.625 3.955 11.815 1.00 98.62 89 MET A CA 1
ATOM 665 C C . MET A 1 89 ? -5.464 5.131 12.327 1.00 98.62 89 MET A C 1
ATOM 667 O O . MET A 1 89 ? -5.575 5.321 13.536 1.00 98.62 89 MET A O 1
ATOM 671 N N . THR A 1 90 ? -6.106 5.882 11.429 1.00 98.25 90 THR A N 1
ATOM 672 C CA . THR A 1 90 ? -7.012 6.979 11.800 1.00 98.25 90 THR A CA 1
ATOM 673 C C . THR A 1 90 ? -8.156 6.485 12.684 1.00 98.25 90 THR A C 1
ATOM 675 O O . THR A 1 90 ? -8.460 7.114 13.695 1.00 98.25 90 THR A O 1
ATOM 678 N N . ASN A 1 91 ? -8.751 5.336 12.354 1.00 98.31 91 ASN A N 1
ATOM 679 C CA . ASN A 1 91 ? -9.849 4.756 13.128 1.00 98.31 91 ASN A CA 1
ATOM 680 C C . ASN A 1 91 ? -9.406 4.214 14.498 1.00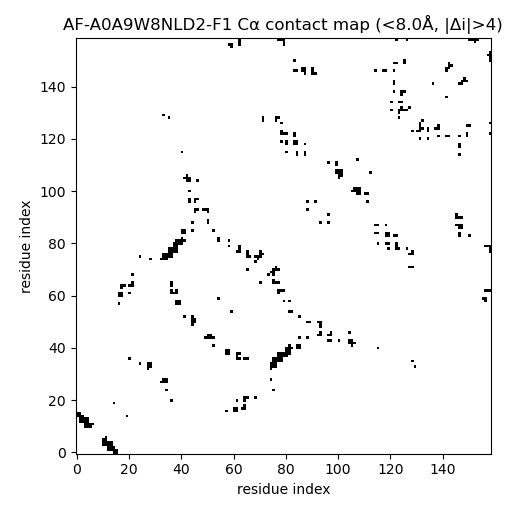 98.31 91 ASN A C 1
ATOM 682 O O . ASN A 1 91 ? -10.195 4.229 15.440 1.00 98.31 91 ASN A O 1
ATOM 686 N N . LEU A 1 92 ? -8.167 3.725 14.620 1.00 98.44 92 LEU A N 1
ATOM 687 C 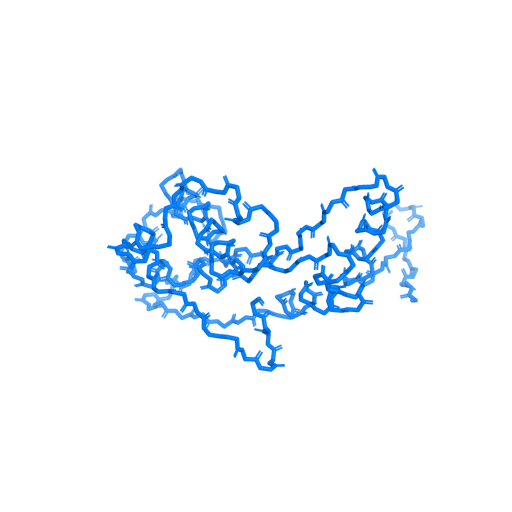CA . LEU A 1 92 ? -7.578 3.294 15.895 1.00 98.44 92 LEU A CA 1
ATOM 688 C C . LEU A 1 92 ? -7.198 4.485 16.789 1.00 98.44 92 LEU A C 1
ATOM 690 O O . LEU A 1 92 ? -7.249 4.377 18.012 1.00 98.44 92 LEU A O 1
ATOM 694 N N . GLY A 1 93 ? -6.842 5.619 16.184 1.00 98.25 93 GLY A N 1
ATOM 695 C CA . GLY A 1 93 ? -6.519 6.863 16.873 1.00 98.25 93 GLY A CA 1
ATOM 696 C C . GLY A 1 93 ? -5.086 6.936 17.412 1.00 98.25 93 GLY A C 1
ATOM 697 O O . GLY A 1 93 ? -4.393 5.933 17.591 1.00 98.25 93 GLY A O 1
ATOM 698 N N . THR A 1 94 ? -4.646 8.166 17.701 1.00 98.44 94 THR A N 1
ATOM 699 C CA . THR A 1 94 ? -3.257 8.511 18.052 1.00 98.44 94 THR A CA 1
ATOM 700 C C . THR A 1 94 ? -2.668 7.644 19.164 1.00 98.44 94 THR A C 1
ATOM 702 O O . THR A 1 94 ? -1.556 7.142 19.020 1.00 98.44 94 THR A O 1
ATOM 705 N N . THR A 1 95 ? -3.391 7.465 20.276 1.00 98.31 95 THR A N 1
ATOM 706 C CA . THR A 1 95 ? -2.886 6.723 21.444 1.00 98.31 95 THR A CA 1
ATOM 707 C C . THR A 1 95 ? -2.548 5.282 21.087 1.00 98.31 95 THR A C 1
ATOM 709 O O . THR A 1 95 ? -1.454 4.819 21.402 1.00 98.31 95 THR A O 1
ATOM 712 N N . THR A 1 96 ? -3.460 4.589 20.404 1.00 98.44 96 THR A N 1
ATOM 713 C CA . THR A 1 96 ? -3.251 3.203 19.987 1.00 98.44 96 THR A CA 1
ATOM 714 C C . THR A 1 96 ? -2.147 3.118 18.944 1.00 98.44 96 THR A C 1
ATOM 716 O O . THR A 1 96 ? -1.225 2.330 19.114 1.00 98.44 96 THR A O 1
ATOM 719 N N . VAL A 1 97 ? -2.176 3.952 17.901 1.00 98.56 97 VAL A N 1
ATOM 720 C CA . VAL A 1 97 ? -1.157 3.903 16.840 1.00 98.56 97 VAL A CA 1
ATOM 721 C C . VAL A 1 97 ? 0.248 4.119 17.410 1.00 98.56 97 VAL A C 1
ATOM 723 O O . VAL A 1 97 ? 1.128 3.300 17.162 1.00 98.56 97 VAL A O 1
ATOM 726 N N . ASN A 1 98 ? 0.453 5.151 18.235 1.00 98.50 98 ASN A N 1
ATOM 727 C CA . ASN A 1 98 ? 1.766 5.445 18.820 1.00 98.50 98 ASN A CA 1
ATOM 728 C C . ASN A 1 98 ? 2.269 4.327 19.744 1.00 98.50 98 ASN A C 1
ATOM 730 O O . ASN A 1 98 ? 3.460 4.030 19.739 1.00 98.50 98 ASN A O 1
ATOM 734 N N . ALA A 1 99 ? 1.380 3.681 20.505 1.00 98.31 99 ALA A N 1
ATOM 735 C CA . ALA A 1 99 ? 1.755 2.577 21.391 1.00 98.31 99 ALA A CA 1
ATOM 736 C C . ALA A 1 99 ? 2.291 1.346 20.636 1.00 98.31 99 ALA A C 1
ATOM 738 O O . ALA A 1 99 ? 3.010 0.538 21.220 1.00 98.31 99 ALA A O 1
ATOM 739 N N . HIS A 1 100 ? 1.966 1.217 19.347 1.00 98.56 100 HIS A N 1
ATOM 740 C CA . HIS A 1 100 ? 2.309 0.061 18.519 1.00 98.56 100 HIS A CA 1
ATOM 741 C C . HIS A 1 100 ? 3.438 0.327 17.505 1.00 98.56 100 HIS A C 1
ATOM 743 O O . HIS A 1 100 ? 3.666 -0.477 16.597 1.00 98.56 100 HIS A O 1
ATOM 749 N N . TYR A 1 101 ? 4.191 1.413 17.707 1.00 98.31 101 TYR A N 1
ATOM 750 C CA . TYR A 1 101 ? 5.481 1.703 17.071 1.00 98.31 101 TYR A CA 1
ATOM 751 C C . TYR A 1 101 ? 6.599 1.693 18.134 1.00 98.31 101 TYR A C 1
ATOM 753 O O . TYR A 1 101 ? 7.021 2.747 18.605 1.00 98.31 101 TYR A O 1
ATOM 761 N N . PRO A 1 102 ? 7.061 0.506 18.576 1.00 97.38 102 PRO A N 1
ATOM 762 C CA . PRO A 1 102 ? 7.859 0.367 19.798 1.00 97.38 102 PRO A CA 1
ATOM 763 C C . PRO A 1 102 ? 9.299 0.883 19.688 1.00 97.38 102 PRO A C 1
ATOM 765 O O . PRO A 1 102 ? 9.917 1.162 20.713 1.00 97.38 102 PRO A O 1
ATOM 768 N N . ASN A 1 103 ? 9.847 0.970 18.473 1.00 96.50 103 ASN A N 1
ATOM 769 C CA . ASN A 1 103 ? 11.266 1.269 18.251 1.00 96.50 103 ASN A CA 1
ATOM 770 C C . ASN A 1 103 ? 11.480 2.562 17.459 1.00 96.50 103 ASN A C 1
ATOM 772 O O . ASN A 1 103 ? 12.354 3.360 17.784 1.00 96.50 103 ASN A O 1
ATOM 776 N N . ASP A 1 104 ? 10.699 2.744 16.399 1.00 98.12 104 ASP A N 1
ATOM 777 C CA . ASP A 1 104 ? 10.752 3.886 15.498 1.00 98.12 104 ASP A CA 1
ATOM 778 C C . ASP A 1 104 ? 9.396 4.048 14.803 1.00 98.12 104 ASP A C 1
ATOM 780 O O . ASP A 1 104 ? 8.492 3.235 14.984 1.00 98.12 104 ASP A O 1
ATOM 784 N N . HIS A 1 105 ? 9.252 5.083 13.981 1.00 98.06 105 HIS A N 1
ATOM 785 C CA . HIS A 1 105 ? 8.006 5.378 13.276 1.00 98.06 105 HIS A CA 1
ATOM 786 C C . HIS A 1 105 ? 7.717 4.492 12.046 1.00 98.06 105 HIS A C 1
ATOM 788 O O . HIS A 1 105 ? 6.793 4.791 11.295 1.00 98.06 105 HIS A O 1
ATOM 794 N N . THR A 1 106 ? 8.503 3.441 11.792 1.00 98.31 106 THR A N 1
ATOM 795 C CA . THR A 1 106 ? 8.373 2.568 10.609 1.00 98.31 106 THR A CA 1
ATOM 796 C C . THR A 1 106 ? 7.998 1.140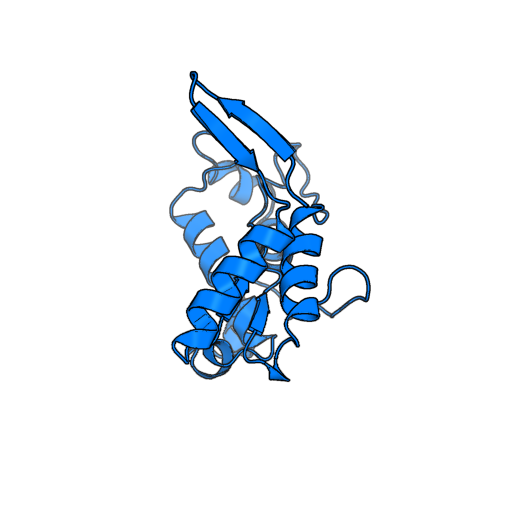 10.999 1.00 98.31 106 THR A C 1
ATOM 798 O O . THR A 1 106 ? 7.135 0.530 10.368 1.00 98.31 106 THR A O 1
ATOM 801 N N . HIS A 1 107 ? 8.617 0.594 12.044 1.00 98.44 107 HIS A N 1
ATOM 802 C CA . HIS A 1 107 ? 8.468 -0.807 12.424 1.00 98.44 107 HIS A CA 1
ATOM 803 C C . HIS A 1 107 ? 7.335 -0.992 13.437 1.00 98.44 107 HIS A C 1
ATOM 805 O O . HIS A 1 107 ? 7.473 -0.671 14.616 1.00 98.44 107 HIS A O 1
ATOM 811 N N . THR A 1 108 ? 6.220 -1.548 12.967 1.00 98.62 108 THR A N 1
ATOM 812 C CA . THR A 1 108 ? 5.056 -1.889 13.791 1.00 98.62 108 THR A CA 1
ATOM 813 C C . THR A 1 108 ? 5.317 -3.106 14.675 1.00 98.62 108 THR A C 1
ATOM 815 O O . THR A 1 108 ? 5.994 -4.049 14.259 1.00 98.62 108 THR A O 1
ATOM 818 N N . ASP A 1 109 ? 4.694 -3.149 15.84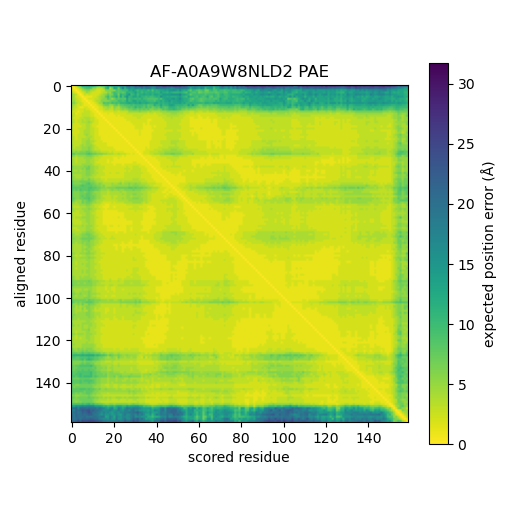7 1.00 98.56 109 ASP A N 1
ATOM 819 C CA . ASP A 1 109 ? 4.591 -4.375 16.641 1.00 98.56 109 ASP A CA 1
ATOM 820 C C . ASP A 1 109 ? 3.589 -5.391 16.023 1.00 98.56 109 ASP A C 1
ATOM 822 O O . ASP A 1 109 ? 2.966 -5.106 14.992 1.00 98.56 109 ASP A O 1
ATOM 826 N N . PRO A 1 110 ? 3.390 -6.586 16.621 1.00 98.75 110 PRO A N 1
ATOM 827 C CA . PRO A 1 110 ? 2.453 -7.579 16.092 1.00 98.75 110 PRO A CA 1
ATOM 828 C C . PRO A 1 110 ? 0.996 -7.108 15.973 1.00 98.75 110 PRO A C 1
ATOM 830 O O . PRO A 1 110 ? 0.290 -7.554 15.067 1.00 98.75 110 PRO A O 1
ATOM 833 N N . TYR A 1 111 ? 0.524 -6.227 16.862 1.00 98.62 111 TYR A N 1
ATOM 834 C CA . TYR A 1 111 ? -0.857 -5.747 16.830 1.00 98.62 111 TYR A CA 1
ATOM 835 C C . TYR A 1 111 ? -1.091 -4.870 15.600 1.00 98.62 111 TYR A C 1
ATOM 837 O O . TYR A 1 111 ? -2.004 -5.129 14.808 1.00 98.62 111 TYR A O 1
ATOM 845 N N . LEU A 1 112 ? -0.237 -3.864 15.396 1.00 98.56 112 LEU A N 1
ATOM 846 C CA . LEU A 1 112 ? -0.394 -2.949 14.270 1.00 98.56 112 LEU A CA 1
ATOM 847 C C . LEU A 1 112 ? 0.030 -3.608 12.948 1.00 98.56 112 LEU A C 1
ATOM 849 O O . LEU A 1 112 ? -0.594 -3.340 11.924 1.00 98.56 112 LEU A O 1
ATOM 853 N N . ALA A 1 113 ? 0.958 -4.572 12.964 1.00 98.75 113 ALA A N 1
ATOM 854 C CA . ALA A 1 113 ? 1.244 -5.425 11.807 1.00 98.75 113 ALA A CA 1
ATOM 855 C C . ALA A 1 113 ? 0.010 -6.231 11.356 1.00 98.75 113 ALA A C 1
ATOM 857 O O . ALA A 1 113 ? -0.277 -6.316 10.159 1.00 98.75 113 ALA A O 1
ATOM 858 N N . ASN A 1 114 ? -0.771 -6.781 12.296 1.00 98.62 114 ASN A N 1
ATOM 859 C CA . ASN A 1 114 ? -2.029 -7.459 11.972 1.00 98.62 114 ASN A CA 1
ATOM 860 C C . ASN A 1 114 ? -3.075 -6.482 11.403 1.00 98.62 114 ASN A C 1
ATOM 862 O O . ASN A 1 114 ? -3.820 -6.828 10.482 1.00 98.62 114 ASN A O 1
ATOM 866 N N . ALA A 1 115 ? -3.107 -5.238 11.890 1.00 98.56 115 ALA A N 1
ATOM 867 C CA . ALA A 1 115 ? -3.949 -4.199 11.306 1.00 98.56 115 ALA A CA 1
ATOM 868 C C . ALA A 1 115 ? -3.517 -3.840 9.867 1.00 98.56 115 ALA A C 1
ATOM 870 O O . ALA A 1 115 ? -4.375 -3.712 8.988 1.00 98.56 115 ALA A O 1
ATOM 871 N N . MET A 1 116 ? -2.208 -3.767 9.585 1.00 98.50 116 MET A N 1
ATOM 872 C CA . MET A 1 116 ? -1.692 -3.594 8.219 1.00 98.50 116 MET A CA 1
ATOM 873 C C . MET A 1 116 ? -2.116 -4.753 7.314 1.00 98.50 116 MET A C 1
ATOM 875 O O . MET A 1 116 ? -2.612 -4.517 6.213 1.00 98.50 116 MET A O 1
ATOM 879 N N . ALA A 1 117 ? -1.977 -6.000 7.769 1.00 98.38 117 ALA A N 1
ATOM 880 C CA . ALA A 1 117 ? -2.376 -7.174 6.993 1.00 98.38 117 ALA A CA 1
ATOM 881 C C . ALA A 1 117 ? -3.881 -7.167 6.676 1.00 98.38 117 ALA A C 1
ATOM 883 O O . ALA A 1 117 ? -4.277 -7.351 5.525 1.00 98.38 117 ALA A O 1
ATOM 884 N N . GLY A 1 118 ? -4.727 -6.878 7.667 1.00 98.06 118 GLY A N 1
ATOM 885 C CA . GLY A 1 118 ? -6.170 -6.758 7.456 1.00 98.06 118 GLY A CA 1
ATOM 886 C C . GLY A 1 118 ? -6.557 -5.619 6.507 1.00 98.06 118 GLY A C 1
ATOM 887 O O . GLY A 1 118 ? -7.478 -5.776 5.710 1.00 98.06 118 GLY A O 1
ATOM 888 N N . SER A 1 119 ? -5.802 -4.518 6.506 1.00 98.06 119 SER A N 1
ATOM 889 C CA . SER A 1 119 ? -5.990 -3.405 5.564 1.00 98.06 119 SER A CA 1
ATOM 890 C C . SER A 1 119 ? -5.687 -3.807 4.119 1.00 98.06 119 SER A C 1
ATOM 892 O O . SER A 1 119 ? -6.423 -3.438 3.206 1.00 98.06 119 SER A O 1
ATOM 894 N N . PHE A 1 120 ? -4.654 -4.628 3.899 1.00 97.94 120 PHE A N 1
ATOM 895 C CA . PHE A 1 120 ? -4.393 -5.226 2.586 1.00 97.94 120 PHE A CA 1
ATOM 896 C C . PHE A 1 120 ? -5.547 -6.135 2.151 1.00 97.94 120 PHE A C 1
ATOM 898 O O . PHE A 1 120 ? -6.012 -6.049 1.016 1.00 97.94 120 PHE A O 1
ATOM 905 N N . VAL A 1 121 ? -6.053 -6.973 3.063 1.00 97.75 121 VAL A N 1
ATOM 906 C CA . VAL A 1 121 ? -7.193 -7.863 2.796 1.00 97.75 121 VAL A CA 1
ATOM 907 C C . VAL A 1 121 ? -8.458 -7.070 2.459 1.00 97.75 121 VAL A C 1
ATOM 909 O O . VAL A 1 121 ? -9.153 -7.427 1.506 1.00 97.75 121 VAL A O 1
ATOM 912 N N . LEU A 1 122 ? -8.738 -5.971 3.167 1.00 96.94 122 LEU A N 1
ATOM 913 C CA . LEU A 1 122 ? -9.825 -5.057 2.814 1.00 96.94 122 LEU A CA 1
ATOM 914 C C . LEU A 1 122 ? -9.620 -4.481 1.407 1.00 96.94 122 LEU A C 1
ATOM 916 O O . LEU A 1 122 ? -10.533 -4.563 0.587 1.00 96.94 122 LEU A O 1
ATOM 920 N N . GLY A 1 123 ? -8.414 -4.005 1.084 1.00 95.44 123 GLY A N 1
ATOM 921 C CA . GLY A 1 123 ? -8.083 -3.523 -0.258 1.00 95.44 123 GLY A CA 1
ATOM 922 C C . GLY A 1 123 ? -8.302 -4.573 -1.353 1.00 95.44 123 GLY A C 1
ATOM 923 O O . GLY A 1 123 ? -8.875 -4.268 -2.398 1.00 95.44 123 GLY A O 1
ATOM 924 N N . LEU A 1 124 ? -7.956 -5.838 -1.099 1.00 95.25 124 LEU A N 1
ATOM 925 C CA . LEU A 1 124 ? -8.255 -6.941 -2.016 1.00 95.25 124 LEU A CA 1
ATOM 926 C C . LEU A 1 124 ? -9.763 -7.154 -2.207 1.00 95.25 124 LEU A C 1
ATOM 928 O O . LEU A 1 124 ? -10.189 -7.383 -3.338 1.00 95.25 124 LEU A O 1
ATOM 932 N N . LYS A 1 125 ? -10.557 -7.106 -1.124 1.00 94.31 125 LYS A N 1
ATOM 933 C CA . LYS A 1 125 ? -12.019 -7.310 -1.152 1.00 94.31 125 LYS A CA 1
ATOM 934 C C . LYS A 1 125 ? -12.780 -6.168 -1.814 1.00 94.31 125 LYS A C 1
ATOM 936 O O . LYS A 1 125 ? -13.818 -6.422 -2.418 1.00 94.31 125 LYS A O 1
ATOM 941 N N . CYS A 1 126 ? -12.301 -4.942 -1.651 1.00 93.12 126 CYS A N 1
ATOM 942 C CA . CYS A 1 126 ? -12.883 -3.752 -2.263 1.00 93.12 126 CYS A CA 1
ATOM 943 C C . CYS A 1 126 ? -12.438 -3.571 -3.722 1.00 93.12 126 CYS A C 1
ATOM 945 O O . CYS A 1 126 ? -13.116 -2.894 -4.491 1.00 93.12 126 CYS A O 1
ATOM 947 N N . GLY A 1 127 ? -11.310 -4.174 -4.105 1.00 89.38 127 GLY A N 1
ATOM 948 C CA . GLY A 1 127 ? -10.806 -4.189 -5.472 1.00 89.38 127 GLY A CA 1
ATOM 949 C C . GLY A 1 127 ? -11.355 -5.336 -6.327 1.00 89.38 127 GLY A C 1
ATOM 950 O O . GLY A 1 127 ? -12.296 -6.045 -5.979 1.00 89.38 127 GLY A O 1
ATOM 951 N N . THR A 1 128 ? -10.723 -5.538 -7.483 1.00 85.81 128 THR A N 1
ATOM 952 C CA . THR A 1 128 ? -11.133 -6.528 -8.503 1.00 85.81 128 THR A CA 1
ATOM 953 C C . THR A 1 128 ? -10.114 -7.656 -8.689 1.00 85.81 128 THR A C 1
ATOM 955 O O . THR A 1 128 ? -10.134 -8.386 -9.684 1.00 85.81 128 THR A O 1
ATOM 958 N N . SER A 1 129 ? -9.182 -7.802 -7.742 1.00 89.19 129 SER A N 1
ATOM 959 C CA . SER A 1 129 ? -8.127 -8.808 -7.839 1.00 89.19 129 SER A CA 1
ATOM 960 C C . SER A 1 129 ? -8.678 -10.230 -7.744 1.00 89.19 129 SER A C 1
ATOM 962 O O . SER A 1 129 ? -9.593 -10.521 -6.973 1.00 89.19 129 SER A O 1
ATOM 964 N N . ALA A 1 130 ? -8.063 -11.157 -8.484 1.00 87.19 130 ALA A N 1
ATOM 965 C CA . ALA A 1 130 ? -8.415 -12.573 -8.384 1.00 87.19 130 ALA A CA 1
ATOM 966 C C . ALA A 1 130 ? -8.195 -13.129 -6.964 1.00 87.19 130 ALA A C 1
ATOM 968 O O . ALA A 1 130 ? -8.919 -14.023 -6.537 1.00 87.19 130 ALA A O 1
ATOM 969 N N . LEU A 1 131 ? -7.226 -12.579 -6.222 1.00 93.94 131 LEU A N 1
ATOM 970 C CA . LEU A 1 131 ? -6.988 -12.947 -4.829 1.00 93.94 131 LEU A CA 1
ATOM 971 C C . LEU A 1 131 ? -8.124 -12.465 -3.914 1.00 93.94 131 LEU A C 1
ATOM 973 O O . LEU A 1 131 ? -8.543 -13.211 -3.038 1.00 93.94 131 LEU A O 1
ATOM 977 N N . GLY A 1 132 ? -8.690 -11.279 -4.155 1.00 92.31 132 GLY A N 1
ATOM 978 C CA . GLY A 1 132 ? -9.852 -10.768 -3.416 1.00 92.31 132 GLY A CA 1
ATOM 979 C C . GLY A 1 132 ? -11.100 -11.647 -3.536 1.00 92.31 132 GLY A C 1
ATOM 980 O O . GLY A 1 132 ? -11.883 -11.758 -2.587 1.00 92.31 132 GLY A O 1
ATOM 981 N N . ALA A 1 133 ? -11.261 -12.343 -4.665 1.00 89.00 133 ALA A N 1
ATOM 982 C CA . ALA A 1 133 ? -12.314 -13.345 -4.831 1.00 89.00 133 ALA A CA 1
ATOM 983 C C . ALA A 1 133 ? -12.093 -14.597 -3.957 1.00 89.00 133 ALA A C 1
ATOM 985 O O . ALA A 1 133 ? -13.065 -15.235 -3.566 1.00 89.00 133 ALA A O 1
ATOM 986 N N . ALA A 1 134 ? -10.840 -14.927 -3.624 1.00 93.06 134 ALA A N 1
ATOM 987 C CA . ALA A 1 134 ? -10.473 -16.086 -2.808 1.00 93.06 134 ALA A CA 1
ATOM 988 C C . ALA A 1 134 ? -10.395 -15.790 -1.296 1.00 93.06 134 ALA A C 1
ATOM 990 O O . ALA A 1 134 ? -10.284 -16.715 -0.493 1.00 93.06 134 ALA A O 1
ATOM 991 N N . VAL A 1 135 ? -10.445 -14.517 -0.890 1.00 94.62 135 VAL A N 1
ATOM 992 C CA . VAL A 1 135 ? -10.469 -14.126 0.527 1.00 94.62 135 VAL A CA 1
ATOM 993 C C . VAL A 1 135 ? -11.775 -14.593 1.181 1.00 94.62 135 VAL A C 1
ATOM 995 O O . VAL A 1 135 ? -12.868 -14.280 0.702 1.00 94.62 135 VAL A O 1
ATOM 998 N N . THR A 1 136 ? -11.647 -15.287 2.315 1.00 94.94 136 THR A N 1
ATOM 999 C CA . THR A 1 136 ? -12.762 -15.870 3.082 1.00 94.94 136 THR A CA 1
ATOM 1000 C C . THR A 1 136 ? -13.559 -14.838 3.877 1.00 94.94 136 THR A C 1
ATOM 1002 O O . THR A 1 136 ? -14.762 -15.009 4.069 1.00 94.94 136 THR A O 1
ATOM 1005 N N . ASN A 1 137 ? -12.927 -13.748 4.321 1.00 93.06 137 ASN A N 1
ATOM 1006 C CA . ASN A 1 137 ? -13.632 -12.638 4.953 1.00 93.06 137 ASN A CA 1
ATOM 1007 C C . ASN A 1 137 ? -14.608 -11.984 3.965 1.00 93.06 137 ASN A C 1
ATOM 1009 O O . ASN A 1 137 ? -14.259 -11.638 2.832 1.00 93.06 137 ASN A O 1
ATOM 1013 N N . SER A 1 138 ? -15.841 -11.763 4.419 1.00 91.75 138 SER A N 1
ATOM 1014 C CA . SER A 1 138 ? -16.800 -10.961 3.662 1.00 91.75 138 SER A CA 1
ATOM 1015 C C . SER A 1 138 ? -16.394 -9.486 3.699 1.00 91.75 138 SER A C 1
ATOM 1017 O O . SER A 1 138 ? -15.859 -9.011 4.706 1.00 91.75 138 SER A O 1
ATOM 1019 N N . THR A 1 139 ? -16.701 -8.740 2.636 1.00 90.81 139 THR A N 1
ATOM 1020 C CA . THR A 1 139 ? -16.503 -7.283 2.627 1.00 90.81 139 THR A CA 1
ATOM 1021 C C . THR A 1 139 ? -17.227 -6.643 3.813 1.00 90.81 139 THR A C 1
ATOM 1023 O O . THR A 1 139 ? -16.605 -5.895 4.554 1.00 90.81 139 THR A O 1
ATOM 1026 N N . ALA A 1 140 ? -18.475 -7.052 4.081 1.00 93.12 140 ALA A N 1
ATOM 1027 C CA . ALA A 1 140 ? -19.265 -6.568 5.214 1.00 93.12 140 ALA A CA 1
ATOM 1028 C C . ALA A 1 140 ? -18.550 -6.748 6.566 1.00 93.12 140 ALA A C 1
ATOM 1030 O O . ALA A 1 140 ? -18.481 -5.800 7.342 1.00 93.12 140 ALA A O 1
ATOM 1031 N N . SER A 1 141 ? -17.966 -7.930 6.818 1.00 95.75 141 SER A N 1
ATOM 1032 C CA . SER A 1 141 ? -17.247 -8.216 8.071 1.00 95.75 141 SER A CA 1
ATOM 1033 C C . SER A 1 141 ? -15.989 -7.371 8.271 1.00 95.75 141 SER A C 1
ATOM 1035 O O . SER A 1 141 ? -15.625 -7.085 9.407 1.00 95.75 141 SER A O 1
ATOM 1037 N N . LEU A 1 142 ? -15.319 -6.976 7.184 1.00 95.44 142 LEU A N 1
ATOM 1038 C CA . LEU A 1 142 ? -14.151 -6.100 7.261 1.00 95.44 142 LEU A CA 1
ATOM 1039 C C . LEU A 1 142 ? -14.582 -4.643 7.426 1.00 95.44 142 LEU A C 1
ATOM 1041 O O . LEU A 1 142 ? -14.032 -3.935 8.260 1.00 95.44 142 LEU A O 1
ATOM 1045 N N . THR A 1 143 ? -15.599 -4.205 6.682 1.00 96.00 143 THR A N 1
ATOM 1046 C CA . THR A 1 143 ? -16.056 -2.811 6.717 1.00 96.00 143 THR A CA 1
ATOM 1047 C C . THR A 1 143 ? -16.774 -2.429 8.008 1.00 96.00 143 THR A C 1
ATOM 1049 O O . THR A 1 143 ? -16.904 -1.246 8.301 1.00 96.00 143 THR A O 1
ATOM 1052 N N . SER A 1 144 ? -17.242 -3.411 8.785 1.00 94.38 144 SER A N 1
ATOM 1053 C CA . SER A 1 144 ? -17.839 -3.193 10.107 1.00 94.38 144 SER A CA 1
ATOM 1054 C C . SER A 1 144 ? -16.819 -3.131 11.252 1.00 94.38 144 SER A C 1
ATOM 1056 O O . SER A 1 144 ? -17.225 -3.030 12.407 1.00 94.38 144 SER A O 1
ATOM 1058 N N . SER A 1 145 ? -15.517 -3.262 10.973 1.00 96.19 145 SER A N 1
ATOM 1059 C CA . SER A 1 145 ? -14.452 -3.200 11.981 1.00 96.19 145 SER A CA 1
ATOM 1060 C C . SER A 1 145 ? -13.677 -1.875 11.909 1.00 96.19 145 SER A C 1
ATOM 1062 O O . SER A 1 145 ? -14.042 -0.959 11.170 1.00 96.19 145 SER A O 1
ATOM 1064 N N . SER A 1 146 ? -12.566 -1.775 12.648 1.00 96.81 146 SER A N 1
ATOM 1065 C CA . SER A 1 146 ? -11.644 -0.635 12.571 1.00 96.81 146 SER A CA 1
ATOM 1066 C C . SER A 1 146 ? -11.038 -0.427 11.180 1.00 96.81 146 SER A C 1
ATOM 1068 O O . SER A 1 146 ? -10.535 0.661 10.908 1.00 96.81 146 SER A O 1
ATOM 1070 N N . TYR A 1 147 ? -11.104 -1.412 10.275 1.00 97.81 147 TYR A N 1
ATOM 1071 C CA . TYR A 1 147 ? -10.600 -1.248 8.912 1.00 97.81 147 TYR A CA 1
ATOM 1072 C C . TYR A 1 147 ? -11.385 -0.211 8.107 1.00 97.81 147 TYR A C 1
ATOM 1074 O O . TYR A 1 147 ? -10.796 0.383 7.213 1.00 97.81 147 TYR A O 1
ATOM 1082 N N . GLY A 1 148 ? -12.656 0.053 8.437 1.00 96.44 148 GLY A N 1
ATOM 1083 C CA . GLY A 1 148 ? -13.488 1.069 7.784 1.00 96.44 148 GLY A CA 1
ATOM 1084 C C . GLY A 1 148 ? -14.020 0.678 6.392 1.00 96.44 148 GLY A C 1
ATOM 1085 O O . GLY A 1 148 ? -13.853 -0.461 5.954 1.00 96.44 148 GLY A O 1
ATOM 1086 N N . PRO A 1 149 ? -14.711 1.596 5.690 1.00 96.56 149 PRO A N 1
ATOM 1087 C CA . PRO A 1 149 ? -15.374 1.308 4.418 1.00 96.56 149 PRO A CA 1
ATOM 1088 C C . PRO A 1 149 ? -14.386 1.058 3.268 1.00 96.56 149 PRO A C 1
ATOM 1090 O O . PRO A 1 149 ? -13.200 1.379 3.352 1.00 96.56 149 PRO A O 1
ATOM 1093 N N . CYS A 1 150 ? -14.897 0.534 2.150 1.00 94.56 150 CYS A N 1
ATOM 1094 C CA . CYS A 1 150 ? -14.158 0.566 0.890 1.00 94.56 150 CYS A CA 1
ATOM 1095 C C . CYS A 1 150 ? -13.905 2.014 0.464 1.00 94.56 150 CYS A C 1
ATOM 1097 O O . CYS A 1 150 ? -14.820 2.840 0.469 1.00 94.56 150 CYS A O 1
ATOM 1099 N N . ILE A 1 151 ? -12.672 2.303 0.067 1.00 90.38 151 ILE A N 1
ATOM 1100 C CA . ILE A 1 151 ? -12.267 3.639 -0.359 1.00 90.38 151 ILE A CA 1
ATOM 1101 C C . ILE A 1 151 ? -12.586 3.793 -1.853 1.00 90.38 151 ILE A C 1
ATOM 1103 O O . ILE A 1 151 ? -12.599 2.821 -2.611 1.00 90.38 151 ILE A O 1
ATOM 1107 N N . SER A 1 152 ? -12.941 5.007 -2.268 1.00 78.19 152 SER A N 1
ATOM 1108 C CA . SER A 1 152 ? -13.371 5.305 -3.639 1.00 78.19 152 SER A CA 1
ATOM 1109 C C . SER A 1 152 ? -12.178 5.632 -4.535 1.00 78.19 152 SER A C 1
ATOM 1111 O O . SER A 1 152 ? -11.287 6.373 -4.133 1.00 78.19 152 SER A O 1
ATOM 1113 N N . PHE A 1 153 ? -12.190 5.147 -5.778 1.00 71.62 153 PHE A N 1
ATOM 1114 C CA . PHE A 1 153 ? -11.147 5.450 -6.761 1.00 71.62 153 PHE A CA 1
ATOM 1115 C C . PHE A 1 153 ? -11.133 6.947 -7.111 1.00 71.62 153 PHE A C 1
ATOM 1117 O O . PHE A 1 153 ? -12.172 7.513 -7.453 1.00 71.62 153 PHE A O 1
ATOM 1124 N N . ASN A 1 154 ? -9.953 7.573 -7.108 1.00 62.09 154 ASN A N 1
ATOM 1125 C CA . ASN A 1 154 ? -9.749 8.891 -7.710 1.00 62.09 154 ASN A CA 1
ATOM 1126 C C . ASN A 1 154 ? -8.722 8.818 -8.850 1.00 62.09 154 ASN A C 1
ATOM 1128 O O . ASN A 1 154 ? -7.950 7.869 -8.953 1.00 62.09 154 ASN A O 1
ATOM 1132 N N . SER A 1 155 ? -8.714 9.823 -9.727 1.00 51.03 155 SER A N 1
ATOM 1133 C CA . SER A 1 155 ? -7.872 9.850 -10.932 1.00 51.03 155 SER A CA 1
ATOM 1134 C C . SER A 1 155 ? -6.373 10.004 -10.668 1.00 51.03 155 SER A C 1
ATOM 1136 O O . SER A 1 155 ? -5.579 9.841 -11.591 1.00 51.03 155 SER A O 1
ATOM 1138 N N . THR A 1 156 ? -5.981 10.371 -9.449 1.00 48.69 156 THR A N 1
ATOM 1139 C CA . THR A 1 156 ? -4.590 10.667 -9.103 1.00 48.69 156 THR A CA 1
ATOM 1140 C C . THR A 1 156 ? -3.879 9.416 -8.603 1.00 48.69 156 THR A C 1
ATOM 1142 O O . THR A 1 156 ? -2.733 9.200 -8.983 1.00 48.69 156 THR A O 1
ATOM 1145 N N . ILE A 1 157 ? -4.551 8.577 -7.806 1.00 59.28 157 ILE A N 1
ATOM 1146 C CA . ILE A 1 157 ? -4.098 7.239 -7.393 1.00 59.28 157 ILE A CA 1
ATOM 1147 C C . ILE A 1 157 ? -5.338 6.337 -7.268 1.00 59.28 157 ILE A C 1
ATOM 1149 O O . ILE A 1 157 ? -5.953 6.271 -6.206 1.00 59.28 157 ILE A O 1
ATOM 1153 N N . PRO A 1 158 ? -5.761 5.681 -8.359 1.00 59.22 158 PRO A N 1
ATOM 1154 C CA . PRO A 1 158 ? -6.800 4.667 -8.303 1.00 59.22 158 PRO A CA 1
ATOM 1155 C C . PRO A 1 158 ? -6.329 3.486 -7.460 1.00 59.22 158 PRO A C 1
ATOM 1157 O O . PRO A 1 158 ? -5.217 2.992 -7.644 1.00 59.22 158 PRO A O 1
ATOM 1160 N N . ILE A 1 159 ? -7.201 3.041 -6.567 1.00 52.38 159 ILE A N 1
ATOM 1161 C CA . ILE A 1 159 ? -7.079 1.788 -5.820 1.00 52.38 159 ILE A CA 1
ATOM 1162 C C . ILE A 1 159 ? -7.081 0.586 -6.770 1.00 52.38 159 ILE A C 1
ATOM 1164 O O . ILE A 1 159 ? -7.644 0.701 -7.881 1.00 52.38 159 ILE A O 1
#

Secondary structure (DSSP, 8-state):
-PEEEEETTEEEEEPPHHHHHHHHHHHHHTTT--EEEEPPPPS-TTTTSS------HHHHHHHHHHHHTTGGGGTEEEE-HHHHHHHHHHHH-HHHHHHT-SSSSS---HHHHHHHHHHHHHHHHHS--HHHHH-SS-HHHHHTSTT-SPPPP-SSS--

Foldseek 3Di:
DFDWDADPNRIDTHDDLLVVVLVVQVVQVVVVAAEEQEQDADFLQCVVVFRDDDDDVRLLSSQVSCVVCVHVVSSYHYFDLRVLLSQLSNLCHNVRSVVQQVDHRHDGHPVSVVSSVLSSLLSLCLDDHPVNVVDPDHNVNSCPDSSHHRDQADPRRGD

Radius of gyration: 17.23 Å; Cα contacts (8 Å, |Δi|>4): 249; chains: 1; bounding box: 53×32×40 Å

Mean predicted aligned error: 4.1 Å

Sequence (159 aa):
MGIRLTYNGVAETVLTYPAYYKNAAKLFLAKGVKVILSSATPNNICETGTCGWGPSRFDYYAWLAASQLGGTAAGVYHVAHGEYAAQVMTNLGTTTVNAHYPNDHTHTDPYLANAMAGSFVLGLKCGTSALGAAVTNSTASLTSSSYGPCISFNSTIPI